Protein AF-A0A062VPP5-F1 (afdb_monomer_lite)

pLDDT: mean 71.69, std 19.2, range [30.06, 94.44]

Structure (mmCIF, N/CA/C/O backbone):
data_AF-A0A062VPP5-F1
#
_entry.id   AF-A0A062VPP5-F1
#
loop_
_atom_site.group_PDB
_atom_site.id
_atom_site.type_symbol
_atom_site.label_atom_id
_atom_site.label_alt_id
_atom_site.label_comp_id
_atom_site.label_asym_id
_atom_site.label_entity_id
_atom_site.label_seq_id
_atom_site.pdbx_PDB_ins_code
_atom_site.Cartn_x
_atom_site.Cartn_y
_atom_site.Cartn_z
_atom_site.occupancy
_atom_site.B_iso_or_equiv
_atom_site.auth_seq_id
_atom_site.auth_comp_id
_atom_site.auth_asym_id
_atom_site.auth_atom_id
_atom_site.pdbx_PDB_model_num
ATOM 1 N N . MET A 1 1 ? 8.448 -16.722 -15.009 1.00 41.03 1 MET A N 1
ATOM 2 C CA . MET A 1 1 ? 9.136 -16.586 -13.709 1.00 41.03 1 MET A CA 1
ATOM 3 C C . MET A 1 1 ? 8.172 -15.867 -12.779 1.00 41.03 1 MET A C 1
ATOM 5 O O . MET A 1 1 ? 7.951 -14.685 -12.979 1.00 41.03 1 MET A O 1
ATOM 9 N N . ALA A 1 2 ? 7.499 -16.577 -11.876 1.00 39.06 2 ALA A N 1
ATOM 10 C CA . ALA A 1 2 ? 6.549 -15.988 -10.929 1.00 39.06 2 ALA A CA 1
ATOM 11 C C . ALA A 1 2 ? 7.091 -16.219 -9.512 1.00 39.06 2 ALA A C 1
ATOM 13 O O . ALA A 1 2 ? 7.511 -17.336 -9.217 1.00 39.06 2 ALA A O 1
ATOM 14 N N . GLY A 1 3 ? 7.121 -15.177 -8.675 1.00 54.41 3 GLY A N 1
ATOM 15 C CA . GLY A 1 3 ? 7.522 -15.285 -7.264 1.00 54.41 3 GLY A CA 1
ATOM 16 C C . GLY A 1 3 ? 8.788 -14.530 -6.837 1.00 54.41 3 GLY A C 1
ATOM 17 O O . GLY A 1 3 ? 9.292 -14.808 -5.755 1.00 54.41 3 GLY A O 1
ATOM 18 N N . GLN A 1 4 ? 9.318 -13.593 -7.633 1.00 58.28 4 GLN A N 1
ATOM 19 C CA . GLN A 1 4 ? 10.364 -12.687 -7.138 1.00 58.28 4 GLN A CA 1
ATOM 20 C C . GLN A 1 4 ? 9.731 -11.549 -6.333 1.00 58.28 4 GLN A C 1
ATOM 22 O O . GLN A 1 4 ? 8.885 -10.819 -6.843 1.00 58.28 4 GLN A O 1
ATOM 27 N N . SER A 1 5 ? 10.138 -11.434 -5.068 1.00 58.34 5 SER A N 1
ATOM 28 C CA . SER A 1 5 ? 9.776 -10.327 -4.185 1.00 58.34 5 SER A CA 1
ATOM 29 C C . SER A 1 5 ? 10.904 -9.303 -4.193 1.00 58.34 5 SER A C 1
ATOM 31 O O . SER A 1 5 ? 12.056 -9.654 -3.936 1.00 58.34 5 SER A O 1
ATOM 33 N N . HIS A 1 6 ? 10.569 -8.045 -4.465 1.00 65.69 6 HIS A N 1
ATOM 34 C CA . HIS A 1 6 ? 11.490 -6.921 -4.336 1.00 65.69 6 HIS A CA 1
ATOM 35 C C . HIS A 1 6 ? 11.099 -6.121 -3.098 1.00 65.69 6 HIS A C 1
ATOM 37 O O . HIS A 1 6 ? 9.979 -5.625 -3.017 1.00 65.69 6 HIS A O 1
ATOM 43 N N . THR A 1 7 ? 12.014 -6.010 -2.136 1.00 72.00 7 THR A N 1
ATOM 44 C CA . THR A 1 7 ? 11.810 -5.206 -0.929 1.00 72.00 7 THR A CA 1
ATOM 45 C C . THR A 1 7 ? 12.647 -3.946 -1.034 1.00 72.00 7 THR A C 1
ATOM 47 O O . THR A 1 7 ? 13.851 -4.005 -1.281 1.00 72.00 7 THR A O 1
ATOM 50 N N . ILE A 1 8 ? 11.991 -2.809 -0.856 1.00 64.56 8 ILE A N 1
ATOM 51 C CA . ILE A 1 8 ? 12.617 -1.497 -0.805 1.00 64.56 8 ILE A CA 1
ATOM 52 C C . ILE A 1 8 ? 12.494 -1.016 0.638 1.00 64.56 8 ILE A C 1
ATOM 54 O O . ILE A 1 8 ? 11.389 -0.961 1.173 1.00 64.56 8 ILE A O 1
ATOM 58 N N . GLU A 1 9 ? 13.627 -0.723 1.276 1.00 67.06 9 GLU A N 1
ATOM 59 C CA . GLU A 1 9 ? 13.643 -0.196 2.641 1.00 67.06 9 GLU A CA 1
ATOM 60 C C . GLU A 1 9 ? 13.548 1.329 2.613 1.00 67.06 9 GLU A C 1
ATOM 62 O O . GLU A 1 9 ? 14.260 2.001 1.865 1.00 67.06 9 GLU A O 1
ATOM 67 N N . LEU A 1 10 ? 12.656 1.855 3.446 1.00 60.41 10 LEU A N 1
ATOM 68 C CA . LEU A 1 10 ? 12.363 3.277 3.580 1.00 60.41 10 LEU A CA 1
ATOM 69 C C . LEU A 1 10 ? 12.750 3.743 4.981 1.00 60.41 10 LEU A C 1
ATOM 71 O O . LEU A 1 10 ? 12.865 2.932 5.906 1.00 60.41 10 LEU A O 1
ATOM 75 N N . ALA A 1 11 ? 12.942 5.051 5.144 1.00 62.16 11 ALA A N 1
ATOM 76 C CA . ALA A 1 11 ? 13.166 5.632 6.459 1.00 62.16 11 ALA A CA 1
ATOM 77 C C . ALA A 1 11 ? 11.963 5.346 7.378 1.00 62.16 11 ALA A C 1
ATOM 79 O O . ALA A 1 11 ? 10.808 5.407 6.959 1.00 62.16 11 ALA A O 1
ATOM 80 N N . ALA A 1 12 ? 12.238 4.990 8.635 1.00 58.91 12 ALA A N 1
ATOM 81 C CA . ALA A 1 12 ? 11.224 4.505 9.577 1.00 58.91 12 ALA A CA 1
ATOM 82 C C . ALA A 1 12 ? 10.178 5.565 9.980 1.00 58.91 12 ALA A C 1
ATOM 84 O O . ALA A 1 12 ? 9.181 5.231 10.620 1.00 58.91 12 ALA A O 1
ATOM 85 N N . ASP A 1 13 ? 10.424 6.832 9.654 1.00 63.91 13 ASP A N 1
ATOM 86 C CA . ASP A 1 13 ? 9.548 7.972 9.898 1.00 63.91 13 ASP A CA 1
ATOM 87 C C . ASP A 1 13 ? 8.635 8.316 8.715 1.00 63.91 13 ASP A C 1
ATOM 89 O O . ASP A 1 13 ? 7.754 9.159 8.885 1.00 63.91 13 ASP A O 1
ATOM 93 N N . GLU A 1 14 ? 8.773 7.650 7.562 1.00 63.88 14 GLU A N 1
ATOM 94 C CA . GLU A 1 14 ? 7.900 7.882 6.411 1.00 63.88 14 GLU A CA 1
ATOM 95 C C . GLU A 1 14 ? 6.511 7.259 6.661 1.00 63.88 14 GLU A C 1
ATOM 97 O O . GLU A 1 14 ? 6.374 6.031 6.753 1.00 63.88 14 GLU A O 1
ATOM 102 N N . PRO A 1 15 ? 5.440 8.062 6.799 1.00 76.81 15 PRO A N 1
ATOM 103 C CA . PRO A 1 15 ? 4.100 7.523 6.962 1.00 76.81 15 PRO A CA 1
ATOM 104 C C . PRO A 1 15 ? 3.661 6.772 5.687 1.00 76.81 15 PRO A C 1
ATOM 106 O O . PRO A 1 15 ? 3.818 7.262 4.570 1.00 76.81 15 PRO A O 1
ATOM 109 N N . PRO A 1 16 ? 3.000 5.610 5.823 1.00 85.19 16 PRO A N 1
ATOM 110 C CA . PRO A 1 16 ? 2.751 4.694 4.704 1.00 85.19 16 PRO A CA 1
ATOM 111 C C . PRO A 1 16 ? 1.781 5.256 3.648 1.00 85.19 16 PRO A C 1
ATOM 113 O O . PRO A 1 16 ? 1.826 4.866 2.485 1.00 85.19 16 PRO A O 1
ATOM 116 N N . TRP A 1 17 ? 0.884 6.170 4.035 1.00 87.56 17 TRP A N 1
ATOM 117 C CA . TRP A 1 17 ? -0.120 6.735 3.130 1.00 87.56 17 TRP A CA 1
ATOM 118 C C . TRP A 1 17 ? 0.447 7.782 2.165 1.00 87.56 17 TRP A C 1
ATOM 120 O O . TRP A 1 17 ? 0.196 7.637 0.970 1.00 87.56 17 TRP A O 1
ATOM 130 N N . PRO A 1 18 ? 1.199 8.808 2.618 1.00 87.94 18 PRO A N 1
ATOM 131 C CA . PRO A 1 18 ? 1.915 9.709 1.715 1.00 87.94 18 PRO A CA 1
ATOM 132 C C . PRO A 1 18 ? 2.762 8.976 0.676 1.00 87.94 18 PRO A C 1
ATOM 134 O O . PRO A 1 18 ? 2.584 9.228 -0.515 1.00 87.94 18 PRO A O 1
ATOM 137 N N . LEU A 1 19 ? 3.548 7.983 1.096 1.00 84.88 19 LEU A N 1
ATOM 138 C CA . LEU A 1 19 ? 4.330 7.175 0.166 1.00 84.88 19 LEU A CA 1
ATOM 139 C C . LEU A 1 19 ? 3.456 6.402 -0.831 1.00 84.88 19 LEU A C 1
ATOM 141 O O . LEU A 1 19 ? 3.738 6.392 -2.027 1.00 84.88 19 LEU A O 1
ATOM 145 N N . ALA A 1 20 ? 2.371 5.769 -0.376 1.00 88.38 20 ALA A N 1
ATOM 146 C CA . ALA A 1 20 ? 1.457 5.069 -1.278 1.00 88.38 20 ALA A CA 1
ATOM 147 C C . ALA A 1 20 ? 0.860 6.007 -2.347 1.00 88.38 20 ALA A C 1
ATOM 149 O O . ALA A 1 20 ? 0.671 5.591 -3.492 1.00 88.38 20 ALA A O 1
ATOM 150 N N . PHE A 1 21 ? 0.586 7.271 -2.004 1.00 89.06 21 PHE A N 1
ATOM 151 C CA . PHE A 1 21 ? 0.131 8.273 -2.971 1.00 89.06 21 PHE A CA 1
ATOM 152 C C . PHE A 1 21 ? 1.237 8.726 -3.924 1.00 89.06 21 PHE A C 1
ATOM 154 O O . PHE A 1 21 ? 0.964 8.918 -5.109 1.00 89.06 21 PHE A O 1
ATOM 161 N N . GLU A 1 22 ? 2.468 8.862 -3.438 1.00 86.06 22 GLU A N 1
ATOM 162 C CA . GLU A 1 22 ? 3.628 9.196 -4.265 1.00 86.06 22 GLU A CA 1
ATOM 163 C C . GLU A 1 22 ? 3.864 8.111 -5.327 1.00 86.06 22 GLU A C 1
ATOM 165 O O . GLU A 1 22 ? 3.864 8.399 -6.527 1.00 86.06 22 GLU A O 1
ATOM 170 N N . LEU A 1 23 ? 3.906 6.843 -4.904 1.00 86.81 23 LEU A N 1
ATOM 171 C CA . LEU A 1 23 ? 4.010 5.675 -5.782 1.00 86.81 23 LEU A CA 1
ATOM 172 C C . LEU A 1 23 ? 2.874 5.633 -6.811 1.00 86.81 23 LEU A C 1
ATOM 174 O O . LEU A 1 23 ? 3.112 5.421 -7.999 1.00 86.81 23 LEU A O 1
ATOM 178 N N . ALA A 1 24 ? 1.639 5.897 -6.379 1.00 89.00 24 ALA A N 1
ATOM 179 C CA . ALA A 1 24 ? 0.487 5.940 -7.274 1.00 89.00 24 ALA A CA 1
ATOM 180 C C . ALA A 1 24 ? 0.555 7.065 -8.318 1.00 89.00 24 ALA A C 1
ATOM 182 O O . ALA A 1 24 ? -0.060 6.947 -9.380 1.00 89.00 24 ALA A O 1
ATOM 183 N N . SER A 1 25 ? 1.265 8.154 -8.012 1.00 87.69 25 SER A N 1
ATOM 184 C CA . SER A 1 25 ? 1.453 9.287 -8.919 1.00 87.69 25 SER A CA 1
ATOM 185 C C . SER A 1 25 ? 2.587 9.069 -9.926 1.00 87.69 25 SER A C 1
ATOM 187 O O . SER A 1 25 ? 2.479 9.539 -11.058 1.00 87.69 25 SER A O 1
ATOM 189 N N . GLY A 1 26 ? 3.640 8.344 -9.530 1.00 85.00 26 GLY A N 1
ATOM 190 C CA . GLY A 1 26 ? 4.806 8.064 -10.370 1.00 85.00 26 GLY A CA 1
ATOM 191 C C . GLY A 1 26 ? 4.643 6.845 -11.279 1.00 85.00 26 GL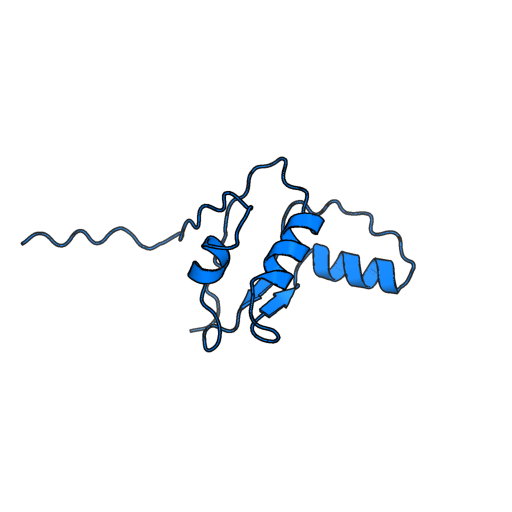Y A C 1
ATOM 192 O O . GLY A 1 26 ? 5.183 6.826 -12.383 1.00 85.00 26 GLY A O 1
ATOM 193 N N . LEU A 1 27 ? 3.883 5.832 -10.851 1.00 85.56 27 LEU A N 1
ATOM 194 C CA . LEU A 1 27 ? 3.745 4.588 -11.606 1.00 85.56 27 LEU A CA 1
ATOM 195 C C . LEU A 1 27 ? 2.650 4.667 -12.687 1.00 85.56 27 LEU A C 1
ATOM 197 O O . LEU A 1 27 ? 1.557 5.187 -12.429 1.00 85.56 27 LEU A O 1
ATOM 201 N N . PRO A 1 28 ? 2.879 4.086 -13.885 1.00 86.44 28 PRO A N 1
ATOM 202 C CA . PRO A 1 28 ? 1.866 4.019 -14.932 1.00 86.44 28 PRO A CA 1
ATOM 203 C C . PRO A 1 28 ? 0.552 3.388 -14.450 1.00 86.44 28 PRO A C 1
ATOM 205 O O . PRO A 1 28 ? 0.522 2.391 -13.727 1.00 86.44 28 PRO A O 1
ATOM 208 N N . LYS A 1 29 ? -0.584 3.939 -14.882 1.00 87.75 29 LYS A N 1
ATOM 209 C CA . LYS A 1 29 ? -1.892 3.375 -14.519 1.00 87.75 29 LYS A CA 1
ATOM 210 C C . LYS A 1 29 ? -2.029 1.953 -15.059 1.00 87.75 29 LYS A C 1
ATOM 212 O O . LYS A 1 29 ? -1.815 1.714 -16.242 1.00 87.75 29 LYS A O 1
ATOM 217 N N . GLY A 1 30 ? -2.448 1.031 -14.196 1.00 87.81 30 GLY A N 1
ATOM 218 C CA . GLY A 1 30 ? -2.650 -0.373 -14.558 1.00 87.81 30 GLY A CA 1
ATOM 219 C C . GLY A 1 30 ? -1.370 -1.213 -14.611 1.00 87.81 30 GLY A C 1
ATOM 220 O O . GLY A 1 30 ? -1.474 -2.413 -14.845 1.00 87.81 30 GLY A O 1
ATOM 221 N N . SER A 1 31 ? -0.191 -0.631 -14.354 1.00 89.38 31 SER A N 1
ATOM 222 C CA . SER A 1 31 ? 1.051 -1.403 -14.209 1.00 89.38 31 SER A CA 1
ATOM 223 C C . SER A 1 31 ? 1.232 -1.982 -12.808 1.00 89.38 31 SER A C 1
ATOM 225 O O . SER A 1 31 ? 2.132 -2.787 -12.597 1.00 89.38 31 SER A O 1
ATOM 227 N N . TRP A 1 32 ? 0.394 -1.600 -11.844 1.00 93.19 32 TRP A N 1
ATOM 2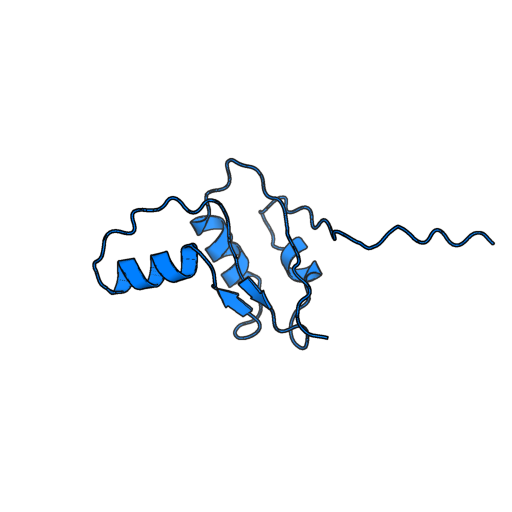28 C CA . TRP A 1 32 ? 0.521 -2.035 -10.462 1.00 93.19 32 TRP A CA 1
ATOM 229 C C . TRP A 1 32 ? -0.833 -2.147 -9.760 1.00 93.19 32 TRP A C 1
ATOM 231 O O . TRP A 1 32 ? -1.839 -1.579 -10.195 1.00 93.19 32 TRP A O 1
ATOM 24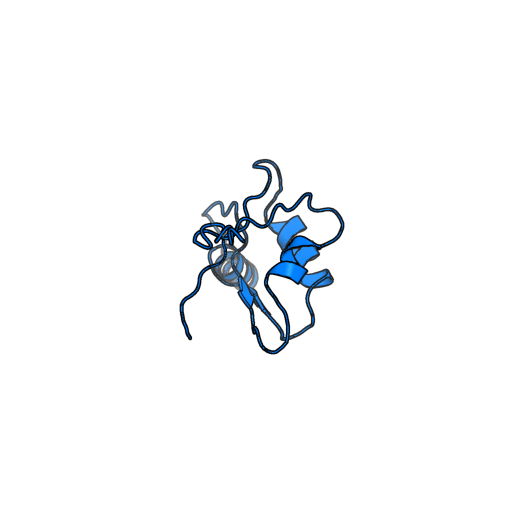1 N N . VAL A 1 33 ? -0.846 -2.875 -8.645 1.00 94.44 33 VAL A N 1
ATOM 242 C CA . VAL A 1 33 ? -1.981 -2.935 -7.720 1.00 94.44 33 VAL A CA 1
ATOM 243 C C . VAL A 1 33 ? -1.490 -2.931 -6.275 1.00 94.44 33 VAL A C 1
ATOM 245 O O . VAL A 1 33 ? -0.509 -3.598 -5.945 1.00 94.44 33 VAL A O 1
ATOM 248 N N . LEU A 1 34 ? -2.183 -2.181 -5.415 1.00 93.31 34 LEU A N 1
ATOM 249 C CA . LEU A 1 34 ? -1.943 -2.167 -3.972 1.00 93.31 34 LEU A CA 1
ATOM 250 C C . LEU A 1 34 ? -2.368 -3.507 -3.361 1.00 93.31 34 LEU A C 1
ATOM 252 O O . LEU A 1 34 ? -3.497 -3.959 -3.572 1.00 93.31 34 LEU A O 1
ATOM 256 N N . VAL A 1 35 ? -1.495 -4.112 -2.562 1.00 93.06 35 VAL A N 1
ATOM 257 C CA . VAL A 1 35 ? -1.784 -5.343 -1.817 1.00 93.06 35 VAL A CA 1
ATOM 258 C C . VAL A 1 35 ? -1.415 -5.170 -0.339 1.00 93.06 35 VAL A C 1
ATOM 260 O O . VAL A 1 35 ? -1.210 -4.054 0.138 1.00 93.06 35 VAL A O 1
ATOM 263 N N . GLY A 1 36 ? -1.437 -6.260 0.428 1.00 89.75 36 GLY A N 1
ATOM 264 C CA . GLY A 1 36 ? -0.998 -6.244 1.822 1.00 89.75 36 GLY A CA 1
ATOM 265 C C . GLY A 1 36 ? -1.882 -5.421 2.763 1.00 89.75 36 GLY A C 1
ATOM 266 O O . GLY A 1 36 ? -3.104 -5.322 2.592 1.00 89.75 36 GLY A O 1
ATOM 267 N N . GLY A 1 37 ? -1.261 -4.871 3.808 1.00 90.31 37 GLY A N 1
ATOM 268 C CA . GLY A 1 37 ? -1.959 -4.233 4.929 1.00 90.31 37 GLY A CA 1
ATOM 269 C C . GLY A 1 37 ? -2.748 -2.983 4.538 1.00 90.31 37 GLY A C 1
ATOM 270 O O . GLY A 1 37 ? -3.896 -2.820 4.963 1.00 90.31 37 GLY A O 1
ATOM 271 N N . LEU A 1 38 ? -2.175 -2.131 3.684 1.00 91.38 38 LEU A N 1
ATOM 272 C CA . LEU A 1 38 ? -2.848 -0.922 3.203 1.00 91.38 38 LEU A CA 1
ATOM 273 C C . LEU A 1 38 ? -4.055 -1.235 2.316 1.00 91.38 38 LEU A C 1
ATOM 275 O O . LEU A 1 38 ? -5.074 -0.559 2.443 1.00 91.38 38 LEU A O 1
ATOM 279 N N . MET A 1 39 ? -4.004 -2.280 1.482 1.00 92.81 39 MET A N 1
ATOM 280 C CA . MET A 1 39 ? -5.166 -2.710 0.692 1.00 92.81 39 MET A CA 1
ATOM 281 C C . MET A 1 39 ? -6.345 -3.086 1.601 1.00 92.81 39 MET A C 1
ATOM 283 O O . MET A 1 39 ? -7.463 -2.602 1.407 1.00 92.81 39 MET A O 1
ATOM 287 N N . VAL A 1 40 ? -6.091 -3.864 2.657 1.00 91.19 40 VAL A N 1
ATOM 288 C CA . VAL A 1 40 ? -7.118 -4.205 3.657 1.00 91.19 40 VAL A CA 1
ATOM 289 C C . VAL A 1 40 ? -7.635 -2.948 4.360 1.00 91.19 40 VAL A C 1
ATOM 291 O O . VAL A 1 40 ? -8.842 -2.814 4.568 1.00 91.19 40 VAL A O 1
ATOM 294 N N . HIS A 1 41 ? -6.749 -2.002 4.679 1.00 90.06 41 HIS A N 1
ATOM 295 C CA . HIS A 1 41 ? -7.119 -0.725 5.285 1.00 90.06 41 HIS A CA 1
ATOM 296 C C . HIS A 1 41 ? -8.075 0.077 4.379 1.00 90.06 41 HIS A C 1
ATOM 298 O O . HIS A 1 41 ? -9.116 0.528 4.862 1.00 90.06 41 HIS A O 1
ATOM 304 N N . VAL A 1 42 ? -7.793 0.19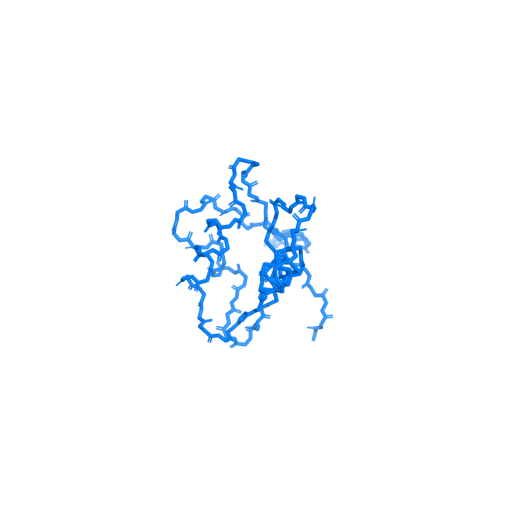6 3.071 1.00 90.81 42 VAL A N 1
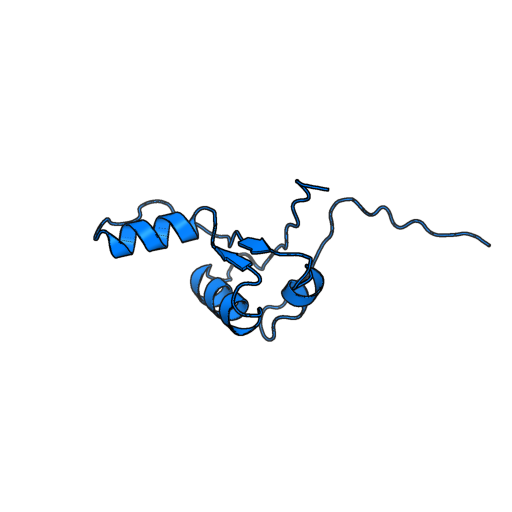ATOM 305 C CA . VAL A 1 42 ? -8.703 0.845 2.100 1.00 90.81 42 VAL A CA 1
ATOM 306 C C . VAL A 1 42 ? -10.083 0.188 2.133 1.00 90.81 42 VAL A C 1
ATOM 308 O O . VAL A 1 42 ? -11.104 0.876 2.218 1.00 90.81 42 VAL A O 1
ATOM 311 N N . HIS A 1 43 ? -10.133 -1.145 2.089 1.00 91.69 43 HIS A N 1
ATOM 312 C CA . HIS A 1 43 ? -11.397 -1.879 2.098 1.00 91.69 43 HIS A CA 1
ATOM 313 C C . HIS A 1 43 ? -12.175 -1.712 3.409 1.00 91.69 43 HIS A C 1
ATOM 315 O O . HIS A 1 43 ? -13.397 -1.562 3.366 1.00 91.69 43 HIS A O 1
ATOM 321 N N . ALA A 1 44 ? -11.490 -1.678 4.554 1.00 89.75 44 ALA A N 1
ATOM 322 C CA . ALA A 1 44 ? -12.108 -1.425 5.853 1.00 89.75 44 ALA A CA 1
ATOM 323 C C . ALA A 1 44 ? -12.721 -0.018 5.923 1.00 89.75 44 ALA A C 1
ATOM 325 O O . ALA A 1 44 ? -13.898 0.109 6.265 1.00 89.75 44 ALA A O 1
ATOM 326 N N . LEU A 1 45 ? -11.979 1.018 5.507 1.00 88.12 45 LEU A N 1
ATOM 327 C CA . LEU A 1 45 ? -12.492 2.393 5.438 1.00 88.12 45 LEU A CA 1
ATOM 328 C C . LEU A 1 45 ? -13.710 2.495 4.515 1.00 88.12 45 LEU A C 1
ATOM 330 O O . LEU A 1 45 ? -14.719 3.088 4.893 1.00 88.12 45 LEU A O 1
ATOM 334 N N . ARG A 1 46 ? -13.655 1.859 3.337 1.00 90.12 46 ARG A N 1
ATOM 335 C CA . ARG A 1 46 ? -14.785 1.810 2.395 1.00 90.12 46 ARG A CA 1
ATOM 336 C C . ARG A 1 46 ? -16.017 1.120 2.990 1.00 90.12 46 ARG A C 1
ATOM 338 O O . ARG A 1 46 ? -17.135 1.471 2.630 1.00 90.12 46 ARG A O 1
ATOM 345 N N . ALA A 1 47 ? -15.819 0.152 3.881 1.00 92.81 47 ALA A N 1
ATOM 346 C CA . ALA A 1 47 ? -16.885 -0.556 4.586 1.00 92.81 47 ALA A CA 1
ATOM 347 C C . ALA A 1 47 ? -17.340 0.137 5.888 1.00 92.81 47 ALA A C 1
ATOM 349 O O . ALA A 1 47 ? -18.212 -0.390 6.576 1.00 92.81 47 ALA A O 1
ATOM 350 N N . GLY A 1 48 ? -16.756 1.285 6.258 1.00 90.81 48 GLY A N 1
ATOM 351 C CA . GLY A 1 48 ? -17.043 1.966 7.526 1.00 90.81 48 GLY A CA 1
ATOM 352 C C . GLY A 1 48 ? -16.503 1.238 8.764 1.00 90.81 48 GLY A C 1
ATOM 353 O O . GLY A 1 48 ? -16.919 1.524 9.885 1.00 90.81 48 GLY A O 1
ATOM 354 N N . VAL A 1 49 ? -15.579 0.293 8.580 1.00 89.06 49 VA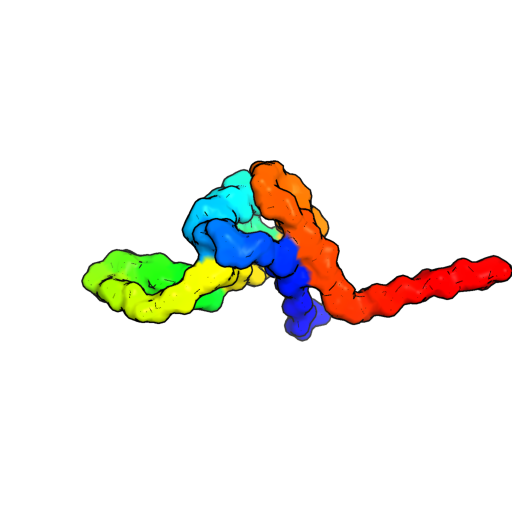L A N 1
ATOM 355 C CA . VAL A 1 49 ? -14.929 -0.454 9.659 1.00 89.06 49 VAL A CA 1
ATOM 356 C C . VAL A 1 49 ? -13.642 0.262 10.051 1.00 89.06 49 VAL A C 1
ATOM 358 O O . VAL A 1 49 ? -12.810 0.594 9.206 1.00 89.06 49 VAL A O 1
ATOM 361 N N . LYS A 1 50 ? -13.438 0.469 11.354 1.00 78.44 50 LYS A N 1
ATOM 362 C CA . LYS A 1 50 ? -12.177 1.016 11.858 1.00 78.44 50 LYS A CA 1
ATOM 363 C C . LYS A 1 50 ? -11.064 -0.017 11.666 1.00 78.44 50 LYS A C 1
ATOM 365 O O . LYS A 1 50 ? -11.044 -1.037 12.353 1.00 78.44 50 LYS A O 1
ATOM 370 N N . ALA A 1 51 ? -10.133 0.250 10.753 1.00 68.88 51 ALA A N 1
ATOM 371 C CA . ALA A 1 51 ? -8.926 -0.556 10.610 1.00 68.88 51 ALA A CA 1
ATOM 372 C C . ALA A 1 51 ? -8.073 -0.423 11.886 1.00 68.88 51 ALA A C 1
ATOM 374 O O . ALA A 1 51 ? -7.732 0.684 12.301 1.00 68.88 51 ALA A O 1
ATOM 375 N N . SER A 1 52 ? -7.781 -1.544 12.549 1.00 66.31 52 SER A N 1
ATOM 376 C CA . SER A 1 52 ? -7.158 -1.563 13.882 1.00 66.31 52 SER A CA 1
ATOM 377 C C . SER A 1 52 ? -5.663 -1.882 13.878 1.00 66.31 52 SER A C 1
ATOM 379 O O . SER A 1 52 ? -5.003 -1.677 14.895 1.00 66.31 52 SER A O 1
ATOM 381 N N . ARG A 1 53 ? -5.116 -2.385 12.765 1.00 67.19 53 ARG A N 1
ATOM 382 C CA . ARG A 1 53 ? -3.710 -2.792 12.680 1.00 67.19 53 ARG A CA 1
ATOM 383 C C . ARG A 1 53 ? -2.861 -1.663 12.080 1.00 67.19 53 ARG A C 1
ATOM 385 O O . ARG A 1 53 ? -3.141 -1.266 10.948 1.00 67.19 53 ARG A O 1
ATOM 392 N N . PRO A 1 54 ? -1.817 -1.180 12.778 1.00 66.31 54 PRO A N 1
ATOM 393 C CA . PRO A 1 54 ? -0.804 -0.331 12.166 1.00 66.31 54 PRO A CA 1
ATOM 394 C C . PRO A 1 54 ? -0.143 -1.094 11.013 1.00 66.31 54 PRO A C 1
ATOM 396 O O . PRO A 1 54 ? 0.299 -2.230 11.185 1.00 66.31 54 PRO A O 1
ATOM 399 N N . THR A 1 55 ? -0.115 -0.487 9.837 1.00 76.19 55 THR A N 1
ATOM 400 C CA . THR A 1 55 ? 0.700 -0.915 8.695 1.00 76.19 55 THR A CA 1
ATOM 401 C C . THR A 1 55 ? 1.757 0.166 8.541 1.00 76.19 55 THR A C 1
ATOM 403 O O . THR A 1 55 ? 1.423 1.340 8.682 1.00 76.19 55 THR A O 1
ATOM 406 N N . THR A 1 56 ? 3.020 -0.209 8.386 1.00 83.25 56 THR A N 1
ATOM 407 C CA . THR A 1 56 ? 4.164 0.728 8.369 1.00 83.25 56 THR A CA 1
ATOM 408 C C . THR A 1 56 ? 4.897 0.708 7.032 1.00 83.25 56 THR A C 1
ATOM 410 O O . THR A 1 56 ? 5.899 1.382 6.860 1.00 83.25 56 THR A O 1
ATOM 413 N N . ASP A 1 57 ? 4.394 -0.090 6.102 1.00 85.25 57 ASP A N 1
ATOM 414 C CA . ASP A 1 57 ? 4.955 -0.437 4.811 1.00 85.25 57 ASP A CA 1
ATOM 415 C C . ASP A 1 57 ? 3.882 -0.336 3.715 1.00 85.25 57 ASP A C 1
ATOM 417 O O . ASP A 1 57 ? 2.677 -0.228 3.985 1.00 85.25 57 ASP A O 1
ATOM 421 N N . VAL A 1 58 ? 4.344 -0.354 2.462 1.00 88.19 58 VAL A N 1
ATOM 422 C CA . VAL A 1 58 ? 3.508 -0.370 1.260 1.00 88.19 58 VAL A CA 1
ATOM 423 C C . VAL A 1 58 ? 3.853 -1.613 0.446 1.00 88.19 58 VAL A C 1
ATOM 425 O O . VAL A 1 58 ? 4.956 -1.724 -0.081 1.00 88.19 58 VAL A O 1
ATOM 428 N N . ASP A 1 59 ? 2.891 -2.523 0.299 1.00 88.75 59 ASP A N 1
ATOM 429 C CA . ASP A 1 59 ? 3.023 -3.687 -0.575 1.00 88.75 59 ASP A CA 1
ATOM 430 C C . ASP A 1 59 ? 2.303 -3.450 -1.908 1.00 88.75 59 ASP A C 1
ATOM 432 O O . ASP A 1 59 ? 1.138 -3.040 -1.948 1.00 88.75 59 ASP A O 1
ATOM 436 N N . LEU A 1 60 ? 2.962 -3.773 -3.019 1.00 90.00 60 LEU A N 1
ATOM 437 C CA . LEU A 1 60 ? 2.400 -3.653 -4.363 1.00 90.00 60 LEU A CA 1
ATOM 438 C C . LEU A 1 60 ? 2.847 -4.799 -5.269 1.00 90.00 60 LEU A C 1
ATOM 440 O O . LEU A 1 60 ? 3.974 -5.283 -5.185 1.00 90.00 60 LEU A O 1
ATOM 444 N N . LEU A 1 61 ? 1.946 -5.231 -6.150 1.00 90.88 61 LEU A N 1
ATOM 445 C CA . LEU A 1 61 ? 2.280 -6.127 -7.255 1.00 90.88 61 LEU A CA 1
ATOM 446 C C . LEU A 1 61 ? 2.512 -5.292 -8.506 1.00 90.88 61 LEU A C 1
ATOM 448 O O . LEU A 1 61 ? 1.686 -4.440 -8.828 1.00 90.88 61 LEU A O 1
ATOM 452 N N . LEU A 1 62 ? 3.603 -5.574 -9.212 1.00 89.56 62 LEU A N 1
ATOM 453 C CA . LEU A 1 62 ? 4.009 -4.870 -10.423 1.00 89.56 62 LEU A CA 1
ATOM 454 C C . LEU A 1 62 ? 3.884 -5.784 -11.645 1.00 89.56 62 LEU A C 1
ATOM 456 O O . LEU A 1 62 ? 4.311 -6.940 -11.619 1.00 89.56 62 LEU A O 1
ATOM 460 N N . ASN A 1 63 ? 3.347 -5.248 -12.735 1.00 88.62 63 ASN A N 1
ATOM 461 C CA . ASN A 1 63 ? 3.412 -5.857 -14.051 1.00 88.62 63 ASN A CA 1
ATOM 462 C C . ASN A 1 63 ? 4.730 -5.472 -14.736 1.00 88.62 63 ASN A C 1
ATOM 464 O O . ASN A 1 63 ? 4.860 -4.379 -15.296 1.00 88.62 63 ASN A O 1
ATOM 468 N N . ILE A 1 64 ? 5.667 -6.421 -14.739 1.00 82.56 64 ILE A N 1
ATOM 469 C CA . ILE A 1 64 ? 7.018 -6.262 -15.289 1.00 82.56 64 ILE A CA 1
ATOM 470 C C . ILE A 1 64 ? 7.073 -5.995 -16.799 1.00 82.56 64 ILE A C 1
ATOM 472 O O . ILE A 1 64 ? 8.092 -5.529 -17.297 1.00 82.56 64 ILE A O 1
ATOM 476 N N . GLU A 1 65 ? 5.995 -6.269 -17.539 1.00 84.75 65 GLU A N 1
ATOM 477 C CA . GLU A 1 65 ? 5.914 -5.941 -18.970 1.00 84.75 65 GLU A CA 1
ATOM 478 C C . GLU A 1 65 ? 5.677 -4.443 -19.210 1.00 84.75 65 GLU A C 1
ATOM 480 O O . GLU A 1 65 ? 5.881 -3.948 -20.316 1.00 84.75 65 GLU A O 1
ATOM 485 N N . THR A 1 66 ? 5.229 -3.721 -18.179 1.00 83.56 66 THR A N 1
ATOM 486 C CA . THR A 1 66 ? 4.770 -2.324 -18.280 1.00 83.56 66 THR A CA 1
ATOM 487 C C . THR A 1 66 ? 5.479 -1.364 -17.331 1.00 83.56 66 THR A C 1
ATOM 489 O O . THR A 1 66 ? 5.339 -0.156 -17.493 1.00 83.56 66 THR A O 1
ATOM 492 N N . ALA A 1 67 ? 6.191 -1.887 -16.332 1.00 78.94 67 ALA A N 1
ATOM 493 C CA . ALA A 1 67 ? 6.975 -1.121 -15.373 1.00 78.94 67 ALA A CA 1
ATOM 494 C C . ALA A 1 67 ? 8.020 -2.028 -14.712 1.00 78.94 67 ALA A C 1
ATOM 496 O O . ALA A 1 67 ? 7.825 -3.230 -14.573 1.00 78.94 67 ALA A O 1
ATOM 497 N N . SER A 1 68 ? 9.120 -1.455 -14.257 1.00 75.94 68 SER A N 1
ATOM 498 C CA . SER A 1 68 ? 10.254 -2.134 -13.645 1.00 75.94 68 SER A CA 1
ATOM 499 C C . SER A 1 68 ? 10.435 -1.697 -12.193 1.00 75.94 68 SER A C 1
ATOM 501 O O . SER A 1 68 ? 10.057 -0.597 -11.794 1.00 75.94 68 SER A O 1
ATOM 503 N N . ALA A 1 69 ? 11.066 -2.547 -11.379 1.00 68.12 69 ALA A N 1
ATOM 504 C CA . ALA A 1 69 ? 11.365 -2.203 -9.988 1.00 68.12 69 ALA A CA 1
ATOM 505 C C . ALA A 1 69 ? 12.314 -0.994 -9.858 1.00 68.12 69 ALA A C 1
ATOM 507 O O . ALA A 1 69 ? 12.318 -0.328 -8.827 1.00 68.12 69 ALA A O 1
ATOM 508 N N . ALA A 1 70 ? 13.095 -0.691 -10.901 1.00 68.38 70 ALA A N 1
ATOM 509 C CA . ALA A 1 70 ? 13.957 0.486 -10.937 1.00 68.38 70 ALA A CA 1
ATOM 510 C C . ALA A 1 70 ? 13.149 1.793 -10.998 1.00 68.38 70 ALA A C 1
ATOM 512 O O . ALA A 1 70 ? 13.533 2.764 -10.358 1.00 68.38 70 ALA A O 1
ATOM 513 N N . GLU A 1 71 ? 12.003 1.799 -11.684 1.00 68.88 71 GLU A N 1
ATOM 514 C CA . GLU A 1 71 ? 11.115 2.969 -11.766 1.00 68.88 71 GLU A CA 1
ATOM 515 C C . GLU A 1 71 ? 10.432 3.281 -10.427 1.00 68.88 71 GLU A C 1
ATOM 517 O O . GLU A 1 71 ? 10.073 4.425 -10.178 1.00 68.88 71 GLU A O 1
ATOM 522 N N . ILE A 1 72 ? 10.306 2.292 -9.532 1.00 67.31 72 ILE A N 1
ATOM 523 C CA . ILE A 1 72 ? 9.876 2.514 -8.140 1.00 67.31 72 ILE A CA 1
ATOM 524 C C . ILE A 1 72 ? 10.983 3.213 -7.335 1.00 67.31 72 ILE A C 1
ATOM 526 O O . ILE A 1 72 ? 10.702 3.984 -6.422 1.00 67.31 72 ILE A O 1
ATOM 530 N N . GLY A 1 73 ? 12.248 2.945 -7.666 1.00 63.38 73 GLY A N 1
ATOM 531 C CA . GLY A 1 73 ? 13.397 3.522 -6.975 1.00 63.38 73 GLY A CA 1
ATOM 532 C C . GLY A 1 73 ? 13.651 5.000 -7.276 1.00 63.38 73 GLY A C 1
ATOM 533 O O . GLY A 1 73 ? 14.325 5.658 -6.492 1.00 63.38 73 GLY A O 1
ATOM 534 N N . ASP A 1 74 ? 13.121 5.508 -8.390 1.00 61.00 74 ASP A N 1
ATOM 535 C CA . ASP A 1 74 ? 13.350 6.874 -8.893 1.00 61.00 74 ASP A CA 1
ATOM 536 C C . ASP A 1 74 ? 12.154 7.814 -8.647 1.00 61.00 74 ASP A C 1
ATOM 538 O O . ASP A 1 74 ? 12.047 8.890 -9.234 1.00 61.00 74 ASP A O 1
ATOM 542 N N . VAL A 1 75 ? 11.209 7.406 -7.792 1.00 60.62 75 VAL A N 1
ATOM 543 C CA . VAL A 1 75 ? 10.008 8.201 -7.512 1.00 60.62 75 VAL A CA 1
ATOM 544 C C . VAL A 1 75 ? 10.427 9.496 -6.782 1.00 60.62 75 VAL A C 1
ATOM 546 O O . VAL A 1 75 ? 11.061 9.414 -5.720 1.00 60.62 75 VAL A O 1
ATOM 549 N N . PRO A 1 76 ? 10.150 10.694 -7.350 1.00 48.53 76 PRO A N 1
ATOM 550 C CA . PRO A 1 76 ? 10.743 11.944 -6.874 1.00 48.53 76 PRO A CA 1
ATOM 551 C C . PRO A 1 76 ? 10.228 12.366 -5.492 1.00 48.53 76 PRO A C 1
ATOM 553 O O . PRO A 1 76 ? 9.080 12.779 -5.361 1.00 48.53 76 PRO A O 1
ATOM 556 N N . GLY A 1 77 ? 11.127 12.395 -4.503 1.00 51.41 77 GLY A N 1
ATOM 557 C CA . GLY A 1 77 ? 10.848 12.903 -3.150 1.00 51.41 77 GLY A CA 1
ATOM 558 C C . GLY A 1 77 ? 11.133 11.910 -2.022 1.00 51.41 77 GLY A C 1
ATOM 559 O O . GLY A 1 77 ? 11.325 12.333 -0.887 1.00 51.41 77 GLY A O 1
ATOM 560 N N . SER A 1 78 ? 11.255 10.623 -2.342 1.00 52.81 78 SER A N 1
ATOM 561 C CA . SER A 1 78 ? 11.192 9.534 -1.357 1.00 52.81 78 SER A CA 1
ATOM 562 C C . SER A 1 78 ? 12.514 9.093 -0.707 1.00 52.81 78 SER A C 1
ATOM 564 O O . SER A 1 78 ? 12.498 8.309 0.239 1.00 52.81 78 SER A O 1
ATOM 566 N N . GLY A 1 79 ? 13.684 9.533 -1.192 1.00 49.25 79 GLY A N 1
ATOM 567 C CA . GLY A 1 79 ? 14.972 9.038 -0.668 1.00 49.25 79 GLY A CA 1
ATOM 568 C C . GLY A 1 79 ? 15.124 7.507 -0.756 1.00 49.25 79 GLY A C 1
ATOM 569 O O . GLY A 1 79 ? 15.890 6.911 0.003 1.00 49.25 79 GLY A O 1
ATOM 570 N N . VAL A 1 80 ? 14.374 6.867 -1.658 1.00 52.31 80 VAL A N 1
ATOM 571 C CA . VAL A 1 80 ? 14.284 5.416 -1.799 1.00 52.31 80 VAL A CA 1
ATOM 572 C C . VAL A 1 80 ? 15.611 4.824 -2.271 1.00 52.31 80 VAL A C 1
ATOM 574 O O . VAL A 1 80 ? 16.126 5.145 -3.339 1.00 52.31 80 VAL A O 1
ATOM 577 N N . VAL A 1 81 ? 16.145 3.877 -1.496 1.00 50.69 81 VAL A N 1
ATOM 578 C CA . VAL A 1 81 ? 17.269 3.034 -1.914 1.00 50.69 81 VAL A CA 1
ATOM 579 C C . VAL A 1 81 ? 16.717 1.668 -2.298 1.00 50.69 81 VAL A C 1
ATOM 581 O O . VAL A 1 81 ? 16.348 0.863 -1.443 1.00 50.69 81 VAL A O 1
ATOM 584 N N . SER A 1 82 ? 16.682 1.370 -3.597 1.00 46.09 82 SER A N 1
ATOM 585 C CA . SER A 1 82 ? 16.405 0.005 -4.044 1.00 46.09 82 SER A CA 1
ATOM 586 C C . SER A 1 82 ? 17.571 -0.907 -3.638 1.00 46.09 82 SER A C 1
ATOM 588 O O . SER A 1 82 ? 18.724 -0.692 -4.017 1.00 46.09 82 SER A O 1
ATOM 590 N N . ARG A 1 83 ? 17.299 -1.937 -2.830 1.00 44.84 83 ARG A N 1
ATOM 591 C CA . ARG A 1 83 ? 18.274 -2.992 -2.531 1.00 44.84 83 ARG A CA 1
ATOM 592 C C . ARG A 1 83 ? 17.714 -4.316 -3.012 1.00 44.84 83 ARG A C 1
ATOM 594 O O . ARG A 1 83 ? 16.785 -4.853 -2.429 1.00 44.84 83 ARG A O 1
ATOM 601 N N . VAL A 1 84 ? 18.299 -4.850 -4.079 1.00 43.41 84 VAL A N 1
ATOM 602 C CA . VAL A 1 84 ? 17.970 -6.181 -4.600 1.00 43.41 84 VAL A CA 1
ATOM 603 C C . VAL A 1 84 ? 18.607 -7.234 -3.685 1.00 43.41 84 VAL A C 1
ATOM 605 O O . VAL A 1 84 ? 19.837 -7.337 -3.666 1.00 43.41 84 VAL A O 1
ATOM 608 N N . PRO A 1 85 ? 17.841 -8.052 -2.939 1.00 34.00 85 PRO A N 1
ATOM 609 C CA . PRO A 1 85 ? 18.414 -9.209 -2.276 1.00 34.00 85 PRO A CA 1
ATOM 610 C C . PRO A 1 85 ? 18.675 -10.265 -3.356 1.00 34.00 85 PRO A C 1
ATOM 612 O O . PRO A 1 85 ? 17.738 -10.767 -3.971 1.00 34.00 85 PRO A O 1
ATOM 615 N N . GLY A 1 86 ? 19.943 -10.598 -3.605 1.00 39.53 86 GLY A N 1
ATOM 616 C CA . GLY A 1 86 ? 20.293 -11.799 -4.375 1.00 39.53 86 GLY A CA 1
ATOM 617 C C . GLY A 1 86 ? 20.904 -11.619 -5.767 1.00 39.53 86 GLY A C 1
ATOM 618 O O . GLY A 1 86 ? 21.033 -12.615 -6.470 1.00 39.53 86 GLY A O 1
ATOM 619 N N . VAL A 1 87 ? 21.373 -10.430 -6.158 1.00 38.88 87 VAL A N 1
ATOM 620 C CA . VAL A 1 87 ? 22.451 -10.359 -7.162 1.00 38.88 87 VAL A CA 1
ATOM 621 C C . VAL A 1 87 ? 23.753 -10.193 -6.398 1.00 38.88 87 VAL A C 1
ATOM 623 O O . VAL A 1 87 ? 24.156 -9.087 -6.046 1.00 38.88 87 VAL A O 1
ATOM 626 N N . ALA A 1 88 ? 24.401 -11.321 -6.095 1.00 34.81 88 ALA A N 1
ATOM 627 C CA . ALA A 1 88 ? 25.830 -11.292 -5.838 1.00 34.81 88 ALA A CA 1
ATOM 628 C C . ALA A 1 88 ? 26.461 -10.567 -7.028 1.00 34.81 88 ALA A C 1
ATOM 630 O O . ALA A 1 88 ? 26.249 -10.967 -8.172 1.00 34.81 88 ALA A O 1
ATOM 631 N N . SER A 1 89 ? 27.157 -9.467 -6.751 1.00 39.47 89 SER A N 1
ATOM 632 C CA . SER A 1 89 ? 27.960 -8.757 -7.735 1.00 39.47 89 SER A CA 1
ATOM 633 C C . SER A 1 89 ? 28.892 -9.776 -8.390 1.00 39.47 89 SER A C 1
ATOM 635 O O . SER A 1 89 ? 29.870 -10.210 -7.781 1.00 39.47 89 SER A O 1
ATOM 637 N N . LEU A 1 90 ? 28.551 -10.241 -9.594 1.00 33.00 90 LEU A N 1
ATOM 638 C CA . LEU A 1 90 ? 29.458 -11.028 -10.413 1.00 33.00 90 LEU A CA 1
ATOM 639 C C . LEU A 1 90 ? 30.464 -10.036 -10.986 1.00 33.00 90 LEU A C 1
ATOM 641 O O . LEU A 1 90 ? 30.318 -9.529 -12.095 1.00 33.00 90 LEU A O 1
ATOM 645 N N . SER A 1 91 ? 31.479 -9.733 -10.182 1.00 35.84 91 SER A N 1
ATOM 646 C CA . SER A 1 91 ? 32.730 -9.172 -10.661 1.00 35.84 91 SER A CA 1
ATOM 647 C C . SER A 1 91 ? 33.303 -10.140 -11.695 1.00 35.84 91 SER A C 1
ATOM 649 O O . SER A 1 91 ? 33.676 -11.262 -11.357 1.00 35.84 91 SER A O 1
ATOM 651 N N . HIS A 1 92 ? 33.332 -9.712 -12.951 1.00 30.06 92 HIS A N 1
ATOM 652 C CA . HIS A 1 92 ? 34.094 -10.341 -14.021 1.00 30.06 92 HIS A CA 1
ATOM 653 C C . HIS A 1 92 ? 35.564 -9.917 -13.851 1.00 30.06 92 HIS A C 1
ATOM 655 O O . HIS A 1 92 ? 35.839 -8.722 -13.981 1.00 30.06 92 HIS A O 1
ATOM 661 N N . PRO A 1 93 ? 36.518 -10.811 -13.541 1.00 37.28 93 PRO A N 1
ATOM 662 C CA . PRO A 1 93 ? 37.915 -10.518 -13.815 1.00 37.28 93 PRO A CA 1
ATOM 663 C C . PRO A 1 93 ? 38.200 -10.810 -15.296 1.00 37.28 93 PRO A C 1
ATOM 665 O O . PRO A 1 93 ? 37.842 -11.875 -15.803 1.00 37.28 93 PRO A O 1
ATOM 668 N N . LEU A 1 94 ? 38.809 -9.836 -15.976 1.00 41.44 94 LEU A N 1
ATOM 669 C CA . LEU A 1 94 ? 39.623 -10.078 -17.170 1.00 41.44 94 LEU A CA 1
ATOM 670 C C . LEU A 1 94 ? 40.943 -10.740 -16.759 1.00 41.44 94 LEU A C 1
ATOM 672 O O . LEU A 1 94 ? 41.447 -10.383 -15.667 1.00 41.44 94 LEU A O 1
#

Secondary structure (DSSP, 8-state):
-------EE--TTS-HHHHHHHHHHHSPTTSEEEEHHHHHHHHHHHTT----S---S-EEEE-TTT--HHHHHT-TTS--EE--TT--------

Foldseek 3Di:
DPDDDWDWDADQPDAAVVLVVLLVVQADPPQKDWDDDVVVVVVCVVVVHPRDDDDRHTDMDGNCVRDDPVSSQVRPPGPIDGDRPDPPPPPDDD

Sequence (94 aa):
MAGQSHTIELAADEPPWPLAFELASGLPKGSWVLVGGLMVHVHALRAGVKASRPTTDVDLLLNIETASAAEIGDVPGSGVVSRVPGVASLSHPL

Radius of gyration: 15.54 Å; chains: 1; bounding box: 57×30×33 Å